Protein AF-G3JVV1-F1 (afdb_monomer_lite)

Sequence (83 aa):
NQHKKAYDDLVFDAKTFRRIEQYKHSGHMYEYLSRSIAPEIYGHQDVKKALLLLLIGGVTKEMGDGMRIRGDINICLMGDPGV

Organism: NCBI:txid78116

pLDDT: mean 84.1, std 12.69, range [43.44, 94.62]

Structure (mmCIF, N/CA/C/O backbone):
data_AF-G3JVV1-F1
#
_entry.id   AF-G3JVV1-F1
#
loop_
_atom_site.group_PDB
_atom_site.id
_atom_site.type_symbol
_atom_site.label_atom_id
_atom_site.label_alt_id
_atom_site.label_comp_id
_atom_site.label_asym_id
_atom_site.label_entity_id
_atom_site.label_seq_id
_atom_site.pdbx_PDB_ins_code
_atom_site.Cartn_x
_atom_site.Cartn_y
_atom_site.Cartn_z
_atom_site.occupancy
_atom_site.B_iso_or_equiv
_atom_site.auth_seq_id
_atom_site.auth_comp_id
_atom_site.auth_asym_id
_atom_site.auth_atom_id
_atom_site.pdbx_PDB_model_num
ATOM 1 N N . ASN A 1 1 ? 5.949 -22.322 1.935 1.00 46.66 1 ASN A N 1
ATOM 2 C CA . ASN A 1 1 ? 4.852 -23.140 1.358 1.00 46.66 1 ASN A CA 1
ATOM 3 C C . ASN A 1 1 ? 3.647 -23.369 2.273 1.00 46.66 1 ASN A C 1
ATOM 5 O O . ASN A 1 1 ? 2.597 -23.685 1.737 1.00 46.66 1 ASN A O 1
ATOM 9 N N . GLN A 1 2 ? 3.730 -23.173 3.599 1.00 43.44 2 GLN A N 1
ATOM 10 C CA . GLN A 1 2 ? 2.548 -23.238 4.484 1.00 43.44 2 GLN A CA 1
ATOM 11 C C . GLN A 1 2 ? 1.590 -22.044 4.319 1.00 43.44 2 GLN A C 1
ATOM 13 O O . GLN A 1 2 ? 0.389 -22.250 4.238 1.00 43.44 2 GLN A O 1
ATOM 18 N N . HIS A 1 3 ? 2.101 -20.817 4.164 1.00 49.88 3 HIS A N 1
ATOM 19 C CA . HIS A 1 3 ? 1.248 -19.623 4.042 1.00 49.88 3 HIS A CA 1
ATOM 20 C C . HIS A 1 3 ? 0.397 -19.560 2.763 1.00 49.88 3 HIS A C 1
ATOM 22 O O . HIS A 1 3 ? -0.647 -18.925 2.780 1.00 49.88 3 HIS A O 1
ATOM 28 N N . LYS A 1 4 ? 0.800 -20.226 1.668 1.00 48.00 4 LYS A N 1
ATOM 29 C CA . LYS A 1 4 ? -0.012 -20.282 0.438 1.00 48.00 4 LYS A CA 1
ATOM 30 C C . LYS A 1 4 ? -1.263 -21.154 0.607 1.00 48.00 4 LYS A C 1
ATOM 32 O O . LYS A 1 4 ? -2.311 -20.77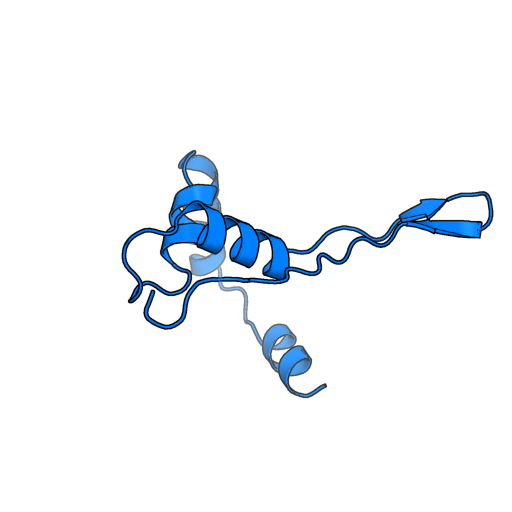0 0.113 1.00 48.00 4 LYS A O 1
ATOM 37 N N . LYS A 1 5 ? -1.176 -22.247 1.381 1.00 49.09 5 LYS A N 1
ATOM 38 C CA . LYS A 1 5 ? -2.311 -23.151 1.643 1.00 49.09 5 LYS A CA 1
ATOM 39 C C . LYS A 1 5 ? -3.452 -22.480 2.417 1.00 49.09 5 LYS A C 1
ATOM 41 O O . LYS A 1 5 ? -4.597 -22.850 2.236 1.00 49.09 5 LYS A O 1
ATOM 46 N N . ALA A 1 6 ? -3.149 -21.473 3.239 1.00 56.94 6 ALA A N 1
ATOM 47 C CA . ALA A 1 6 ? -4.155 -20.769 4.035 1.00 56.94 6 ALA A CA 1
ATOM 48 C C . ALA A 1 6 ? -5.089 -19.864 3.204 1.00 56.94 6 ALA A C 1
ATOM 50 O O . ALA A 1 6 ? -6.165 -19.515 3.680 1.00 56.94 6 ALA A O 1
ATOM 51 N N . TYR A 1 7 ? -4.693 -19.474 1.985 1.00 56.69 7 TYR A N 1
ATOM 52 C CA . TYR A 1 7 ? -5.544 -18.672 1.099 1.00 56.69 7 TYR A CA 1
ATOM 53 C C . TYR A 1 7 ? -6.513 -19.526 0.279 1.00 56.69 7 TYR A C 1
ATOM 55 O O . TYR A 1 7 ? -7.591 -19.044 -0.054 1.00 56.69 7 TYR A O 1
ATOM 63 N N . ASP A 1 8 ? -6.156 -20.780 -0.013 1.00 59.19 8 ASP A N 1
ATOM 64 C CA . ASP A 1 8 ? -7.028 -21.706 -0.748 1.00 59.19 8 ASP A CA 1
ATOM 65 C C . ASP A 1 8 ? -8.285 -22.071 0.068 1.00 59.19 8 ASP A C 1
ATOM 67 O O . ASP A 1 8 ? -9.342 -22.326 -0.506 1.00 59.19 8 ASP A O 1
ATOM 71 N N . ASP A 1 9 ? -8.198 -22.005 1.403 1.00 62.72 9 ASP A N 1
ATOM 72 C CA . ASP A 1 9 ? -9.305 -22.267 2.335 1.00 62.72 9 ASP A CA 1
ATOM 73 C C . ASP A 1 9 ? -10.175 -21.024 2.635 1.00 62.72 9 ASP A C 1
ATOM 75 O O . ASP A 1 9 ? -11.102 -21.089 3.450 1.00 62.72 9 ASP A O 1
ATOM 79 N N . LEU A 1 10 ? -9.913 -19.872 1.999 1.00 68.50 10 LEU A N 1
ATOM 80 C CA . LEU A 1 10 ? -10.784 -18.701 2.127 1.00 68.50 10 LEU A CA 1
ATOM 81 C C . LEU A 1 10 ? -12.120 -18.976 1.432 1.00 68.50 10 LEU A C 1
ATOM 83 O O . LEU A 1 10 ? -12.274 -18.833 0.220 1.00 68.50 10 LEU A O 1
ATOM 87 N N . VAL A 1 11 ? -13.121 -19.334 2.231 1.00 70.69 11 VAL A N 1
ATOM 88 C CA . VAL A 1 11 ? -14.504 -19.451 1.773 1.00 70.69 11 VAL A CA 1
ATOM 89 C C . VAL A 1 11 ? -15.015 -18.055 1.421 1.00 70.69 11 VAL A C 1
ATOM 91 O O . VAL A 1 11 ? -15.332 -17.247 2.296 1.00 70.69 11 VAL A O 1
ATOM 94 N N . PHE A 1 12 ? -15.098 -17.760 0.125 1.00 69.31 12 PHE A N 1
ATOM 95 C CA . PHE A 1 12 ? -15.681 -16.517 -0.369 1.00 69.31 12 PHE A CA 1
ATOM 96 C C . PHE A 1 12 ? -17.200 -16.526 -0.165 1.00 69.31 12 PHE A C 1
ATOM 98 O O . PHE A 1 12 ? -17.964 -16.964 -1.024 1.00 69.31 12 PHE A O 1
ATOM 105 N N . ASP A 1 13 ? -17.652 -16.050 0.994 1.00 82.81 13 ASP A N 1
ATOM 106 C CA . ASP A 1 13 ? -19.078 -15.934 1.280 1.00 82.81 13 ASP A CA 1
ATOM 107 C C . ASP A 1 13 ? -19.736 -14.784 0.482 1.00 82.81 13 ASP A C 1
ATOM 109 O O . ASP A 1 13 ? -19.109 -13.804 0.055 1.00 82.81 13 ASP A O 1
ATOM 113 N N . ALA A 1 14 ? -21.056 -14.872 0.298 1.00 84.88 14 ALA A N 1
ATOM 114 C CA . ALA A 1 14 ? -21.822 -13.847 -0.414 1.00 84.88 14 ALA A CA 1
ATOM 115 C C . ALA A 1 14 ? -21.781 -12.470 0.285 1.00 84.88 14 ALA A C 1
ATOM 117 O O . ALA A 1 14 ? -22.011 -11.432 -0.338 1.00 84.88 14 ALA A O 1
ATOM 118 N N . LYS A 1 15 ? -21.507 -12.422 1.594 1.00 86.62 15 LYS A N 1
ATOM 119 C CA . LYS A 1 15 ? -21.392 -11.171 2.358 1.00 86.62 15 LYS A CA 1
ATOM 120 C C . LYS A 1 15 ? -20.092 -10.434 2.030 1.00 86.62 15 LYS A C 1
ATOM 122 O O . LYS A 1 15 ? -20.116 -9.215 1.894 1.00 86.62 15 LYS A O 1
ATOM 127 N N . THR A 1 16 ? -18.995 -11.156 1.867 1.00 86.19 16 THR A N 1
ATOM 128 C CA . THR A 1 16 ? -17.660 -10.652 1.547 1.00 86.19 16 THR A CA 1
ATOM 129 C C . THR A 1 16 ? -17.656 -10.080 0.143 1.00 86.19 16 THR A C 1
ATOM 131 O O . THR A 1 16 ? -17.245 -8.936 -0.030 1.00 86.19 16 THR A O 1
ATOM 134 N N . PHE A 1 17 ? -18.247 -10.783 -0.827 1.00 86.38 17 PHE A N 1
ATOM 135 C CA . PHE A 1 17 ? -18.441 -10.248 -2.179 1.00 86.38 17 PHE A CA 1
ATOM 136 C C . PHE A 1 17 ? -19.237 -8.939 -2.191 1.00 86.38 17 PHE A C 1
ATOM 138 O O . PHE A 1 17 ? -18.812 -7.966 -2.812 1.00 86.38 17 PHE A O 1
ATOM 145 N N . ARG A 1 18 ? -20.349 -8.868 -1.444 1.00 88.56 18 ARG A N 1
ATOM 146 C CA . ARG A 1 18 ? -21.124 -7.621 -1.316 1.00 88.56 18 ARG A CA 1
ATOM 147 C C . ARG A 1 18 ? -20.292 -6.476 -0.741 1.00 88.56 18 ARG A C 1
ATOM 149 O O . ARG A 1 18 ? -20.394 -5.358 -1.232 1.00 88.56 18 ARG A O 1
ATOM 156 N N . ARG A 1 19 ? -19.459 -6.744 0.270 1.00 86.44 19 ARG A N 1
ATOM 157 C CA . ARG A 1 19 ? -18.566 -5.728 0.850 1.00 86.44 19 ARG A CA 1
ATOM 158 C C . ARG A 1 19 ? -17.531 -5.251 -0.166 1.00 86.44 19 ARG A C 1
ATOM 160 O O . ARG A 1 19 ? -17.337 -4.048 -0.288 1.00 86.44 19 ARG A O 1
ATOM 167 N N . ILE A 1 20 ? -16.906 -6.161 -0.912 1.00 87.38 20 ILE A N 1
ATOM 168 C CA . ILE A 1 20 ? -15.929 -5.809 -1.955 1.00 87.38 20 ILE A CA 1
ATOM 169 C C . ILE A 1 20 ? -16.571 -4.886 -3.000 1.00 87.38 20 ILE A C 1
ATOM 171 O O . ILE A 1 20 ? -16.021 -3.827 -3.297 1.00 87.38 20 ILE A O 1
ATOM 175 N N . GLU A 1 21 ? -17.760 -5.232 -3.499 1.00 87.62 21 GLU A N 1
ATOM 176 C CA . GLU A 1 21 ? -18.472 -4.405 -4.482 1.00 87.62 21 GLU A CA 1
ATOM 177 C C . GLU A 1 21 ? -18.873 -3.032 -3.926 1.00 87.62 21 GLU A C 1
ATOM 179 O O . GLU A 1 21 ? -18.761 -2.028 -4.628 1.00 87.62 21 GLU A O 1
ATOM 184 N N . GLN A 1 22 ? -19.263 -2.941 -2.651 1.00 86.62 22 GLN A N 1
ATOM 185 C CA . GLN A 1 22 ? -19.516 -1.649 -2.002 1.00 86.62 22 GLN A CA 1
ATOM 186 C C . GLN A 1 22 ? -18.262 -0.765 -1.980 1.00 86.62 22 GLN A C 1
ATOM 188 O O . GLN A 1 22 ? -18.326 0.409 -2.347 1.00 86.62 22 GLN A O 1
ATOM 193 N N . TYR A 1 23 ? -17.108 -1.318 -1.594 1.00 83.75 23 TYR A N 1
ATOM 194 C CA . TYR A 1 23 ? -15.860 -0.551 -1.536 1.00 83.75 23 TYR A CA 1
ATOM 195 C C . TYR A 1 23 ? -15.330 -0.167 -2.918 1.00 83.75 23 TYR A C 1
ATOM 197 O O . 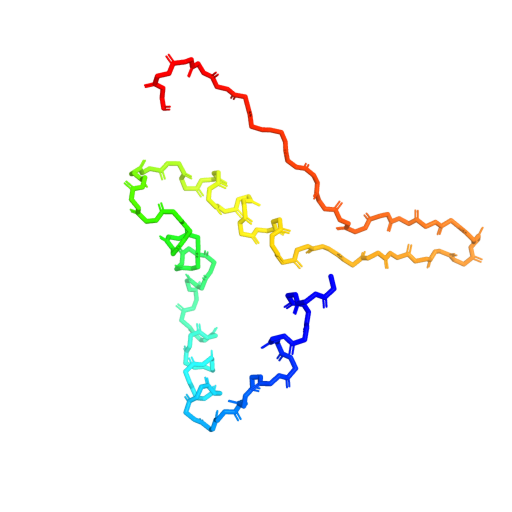TYR A 1 23 ? -14.761 0.917 -3.065 1.00 83.75 23 TYR A O 1
ATOM 205 N N . LYS A 1 24 ? -15.577 -0.984 -3.944 1.00 83.50 24 LYS A N 1
ATOM 206 C CA . LYS A 1 24 ? -15.193 -0.697 -5.332 1.00 83.50 24 LYS A CA 1
ATOM 207 C C . LYS A 1 24 ? -15.787 0.616 -5.855 1.00 83.50 24 LYS A C 1
ATOM 209 O O . LYS A 1 24 ? -15.108 1.343 -6.572 1.00 83.50 24 LYS A O 1
ATOM 214 N N . HIS A 1 25 ? -17.010 0.955 -5.447 1.00 79.88 25 HIS A N 1
ATOM 215 C CA . HIS A 1 25 ? -17.706 2.177 -5.875 1.00 79.88 25 HIS A CA 1
ATOM 216 C C . HIS A 1 25 ? -17.375 3.415 -5.023 1.00 79.88 25 HIS A C 1
ATOM 218 O O . HIS A 1 25 ? -17.790 4.519 -5.361 1.00 79.88 25 HIS A O 1
ATOM 224 N N . SER A 1 26 ? -16.619 3.261 -3.932 1.00 78.56 26 SER A N 1
ATOM 225 C CA . SER A 1 26 ? -16.345 4.351 -2.983 1.00 78.56 26 SER A CA 1
ATOM 226 C C . SER A 1 26 ? -15.356 5.413 -3.485 1.00 78.56 26 SER A C 1
ATOM 228 O O . SER A 1 26 ? -15.207 6.448 -2.846 1.00 78.56 26 SER A O 1
ATOM 230 N N . GLY A 1 27 ? -14.630 5.160 -4.583 1.00 81.19 27 GLY A N 1
ATOM 231 C CA . GLY A 1 27 ? -13.643 6.084 -5.168 1.00 81.19 27 GLY A CA 1
ATOM 232 C C . GLY A 1 27 ? -12.344 6.275 -4.364 1.00 81.19 27 GLY A C 1
ATOM 233 O O . GLY A 1 27 ? -11.347 6.733 -4.914 1.00 81.19 27 GLY A O 1
ATOM 234 N N . HIS A 1 28 ? -12.306 5.869 -3.091 1.00 84.56 28 HIS A N 1
ATOM 235 C CA . HIS A 1 28 ? -11.184 6.112 -2.171 1.00 84.56 28 HIS A CA 1
ATOM 236 C C . HIS A 1 28 ? -10.470 4.833 -1.707 1.00 84.56 28 HIS A C 1
ATOM 238 O O . HIS A 1 28 ? -9.765 4.832 -0.698 1.00 84.56 28 HIS A O 1
ATOM 244 N N . MET A 1 29 ? -10.629 3.729 -2.442 1.00 88.38 29 MET A N 1
ATOM 245 C CA . MET A 1 29 ? -10.144 2.408 -2.025 1.00 88.38 29 MET A CA 1
ATOM 246 C C . MET A 1 29 ? -8.624 2.357 -1.811 1.00 88.38 29 MET A C 1
ATOM 248 O O . MET A 1 29 ? -8.165 1.729 -0.863 1.00 88.38 29 MET A O 1
ATOM 252 N N . TYR A 1 30 ? -7.847 3.063 -2.636 1.00 88.62 30 TYR A N 1
ATOM 253 C CA . TYR A 1 30 ? -6.388 3.112 -2.504 1.00 88.62 30 TYR A CA 1
ATOM 254 C C . TYR A 1 30 ? -5.935 3.699 -1.159 1.00 88.62 30 TYR A C 1
ATOM 256 O O . TYR A 1 30 ? -5.109 3.112 -0.465 1.00 88.62 30 TYR A O 1
ATOM 264 N N . GLU A 1 31 ? -6.534 4.820 -0.762 1.00 89.25 31 GLU A N 1
ATOM 265 C CA . GLU A 1 31 ? -6.239 5.502 0.502 1.00 89.25 31 GLU A CA 1
ATOM 266 C C . GLU A 1 31 ? -6.770 4.710 1.709 1.00 89.25 31 GLU A C 1
ATOM 268 O O . GLU A 1 31 ? -6.130 4.636 2.756 1.00 89.25 31 GLU A O 1
ATOM 273 N N . TYR A 1 32 ? -7.934 4.073 1.569 1.00 89.38 32 TYR A N 1
ATOM 274 C CA . TYR A 1 32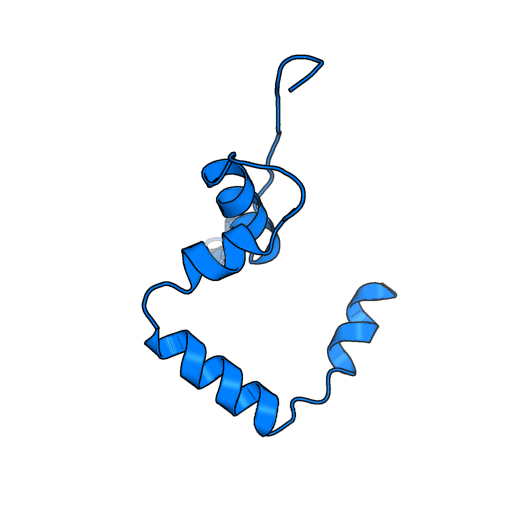 ? -8.503 3.235 2.624 1.00 89.38 32 TYR A CA 1
ATOM 275 C C . TYR A 1 32 ? -7.624 2.012 2.926 1.00 89.38 32 TYR A C 1
ATOM 277 O O . TYR A 1 32 ? -7.344 1.697 4.087 1.00 89.38 32 TYR A O 1
ATOM 285 N N . LEU A 1 33 ? -7.139 1.347 1.876 1.00 91.06 33 LEU A N 1
ATOM 286 C CA . LEU A 1 33 ? -6.247 0.202 2.012 1.00 91.06 33 LEU A CA 1
ATOM 287 C C . LEU A 1 33 ? -4.883 0.621 2.565 1.00 91.06 33 LEU A C 1
ATOM 289 O O . LEU A 1 33 ? -4.374 -0.050 3.459 1.00 91.06 33 LEU A O 1
ATOM 293 N N . SER A 1 34 ? -4.316 1.749 2.120 1.00 92.94 34 SER A N 1
ATOM 294 C CA . SER A 1 34 ? -3.019 2.212 2.632 1.00 92.94 34 SER A CA 1
ATOM 295 C C . SER A 1 34 ? -3.067 2.553 4.120 1.00 92.94 34 SER A C 1
ATOM 297 O O . SER A 1 34 ? -2.132 2.237 4.849 1.00 92.94 34 SER A O 1
ATOM 299 N N . ARG A 1 35 ? -4.168 3.133 4.612 1.00 91.75 35 ARG A N 1
ATOM 300 C CA . ARG A 1 35 ? -4.353 3.420 6.049 1.00 91.75 35 ARG A CA 1
ATOM 301 C C . ARG A 1 35 ? -4.468 2.169 6.910 1.00 91.75 35 ARG A C 1
ATOM 303 O O . ARG A 1 35 ? -4.159 2.224 8.096 1.00 91.75 35 ARG A O 1
ATOM 310 N N . SER A 1 36 ? -4.892 1.059 6.314 1.00 92.12 36 SER A N 1
ATOM 311 C CA . SER A 1 36 ? -4.983 -0.233 6.994 1.00 92.12 36 SER A CA 1
ATOM 312 C C . SER A 1 36 ? -3.609 -0.897 7.181 1.00 92.12 36 SER A C 1
ATOM 314 O O . SER A 1 36 ? -3.487 -1.832 7.968 1.00 92.12 36 SER A O 1
ATOM 316 N N . ILE A 1 37 ? -2.564 -0.412 6.496 1.00 93.75 37 ILE A N 1
ATOM 317 C CA . ILE A 1 37 ? -1.180 -0.871 6.662 1.00 93.75 37 ILE A CA 1
ATOM 318 C C . ILE A 1 37 ? -0.522 -0.115 7.821 1.00 93.75 37 ILE A C 1
ATOM 320 O O . ILE A 1 37 ? -0.465 1.116 7.818 1.00 93.75 37 ILE A O 1
ATOM 324 N N . ALA A 1 38 ? -0.003 -0.864 8.799 1.00 92.19 38 ALA A N 1
ATOM 325 C CA . ALA A 1 38 ? 0.655 -0.333 9.998 1.00 92.19 38 ALA A CA 1
ATOM 326 C C . ALA A 1 38 ? -0.128 0.840 10.633 1.00 92.19 38 ALA A C 1
ATOM 328 O O . ALA A 1 38 ? 0.372 1.969 10.668 1.00 92.19 38 ALA A O 1
ATOM 329 N N . PRO A 1 39 ? -1.377 0.621 11.087 1.00 92.19 39 PRO A N 1
ATOM 330 C CA . PRO A 1 39 ? -2.243 1.694 11.587 1.00 92.19 39 PRO A CA 1
ATOM 331 C C . PRO A 1 39 ? -1.674 2.406 12.825 1.00 92.19 39 PRO A C 1
ATOM 333 O O . PRO A 1 39 ? -2.033 3.548 13.087 1.00 92.19 39 PRO A O 1
ATOM 336 N N . GLU A 1 40 ? -0.758 1.755 13.542 1.00 92.19 40 GLU A N 1
ATOM 337 C CA . GLU A 1 40 ? -0.063 2.282 14.722 1.00 92.19 40 GLU A CA 1
ATOM 338 C C . GLU A 1 40 ? 0.927 3.410 14.388 1.00 92.19 40 GLU A C 1
ATOM 340 O O . GLU A 1 40 ? 1.202 4.262 15.228 1.00 92.19 40 GLU A O 1
ATOM 345 N N . ILE A 1 41 ? 1.437 3.458 13.152 1.00 89.06 41 ILE A N 1
ATOM 346 C CA . ILE A 1 41 ? 2.369 4.498 12.707 1.00 89.06 41 ILE A CA 1
ATOM 347 C C . ILE A 1 41 ? 1.565 5.682 12.172 1.00 89.06 41 ILE A C 1
ATOM 349 O O . ILE A 1 41 ? 0.852 5.558 11.170 1.00 89.06 41 ILE A O 1
ATOM 353 N N . TYR A 1 42 ? 1.689 6.846 12.804 1.00 88.06 42 TYR A N 1
ATOM 354 C CA . TYR A 1 42 ? 1.091 8.075 12.290 1.00 88.06 42 TYR A CA 1
ATOM 355 C C . TYR A 1 42 ? 1.879 8.611 11.082 1.00 88.06 42 TYR A C 1
ATOM 357 O O . TYR A 1 42 ? 3.103 8.546 11.038 1.00 88.06 42 TYR A O 1
ATOM 365 N N . GLY A 1 43 ? 1.180 9.165 10.088 1.00 89.31 43 GLY A N 1
ATOM 366 C CA . GLY A 1 43 ? 1.818 9.726 8.893 1.00 89.31 43 GLY A CA 1
ATOM 367 C C . GLY A 1 43 ? 2.303 8.673 7.886 1.00 89.31 43 GLY A C 1
ATOM 368 O O . GLY A 1 43 ? 1.648 7.648 7.687 1.00 89.31 43 GLY A O 1
ATOM 369 N N . HIS A 1 44 ? 3.397 8.9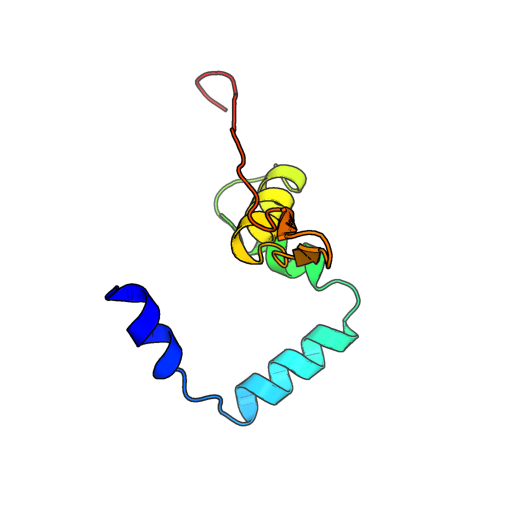90 7.182 1.00 90.62 44 HIS A N 1
ATOM 370 C CA . HIS A 1 44 ? 4.056 8.145 6.170 1.00 90.62 44 HIS A CA 1
ATOM 371 C C . HIS A 1 44 ? 3.112 7.498 5.141 1.00 90.62 44 HIS A C 1
ATOM 373 O O . HIS A 1 44 ? 3.283 6.339 4.759 1.00 90.62 44 HIS 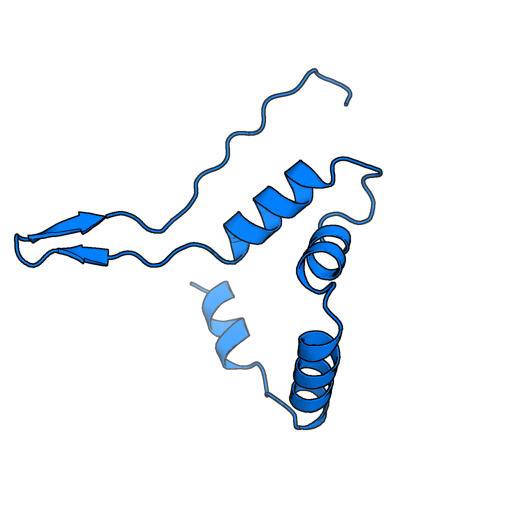A O 1
ATOM 379 N N . GLN A 1 45 ? 2.111 8.248 4.668 1.00 91.56 45 GLN A N 1
ATOM 380 C CA . GLN A 1 45 ? 1.087 7.709 3.765 1.00 91.56 45 GLN A CA 1
ATOM 381 C C . GLN A 1 45 ? 1.688 7.141 2.476 1.00 91.56 45 GLN A C 1
ATOM 383 O O . GLN A 1 45 ? 1.252 6.089 2.018 1.00 91.56 45 GLN A O 1
ATOM 388 N N . ASP A 1 46 ? 2.728 7.775 1.935 1.00 92.00 46 ASP A N 1
ATOM 389 C CA . ASP A 1 46 ? 3.382 7.308 0.710 1.00 92.00 46 ASP A CA 1
ATOM 390 C C . ASP A 1 46 ? 4.177 6.017 0.925 1.00 92.00 46 ASP A C 1
ATOM 392 O O . ASP A 1 46 ? 4.148 5.130 0.074 1.00 92.00 46 ASP A O 1
ATOM 396 N N . VAL A 1 47 ? 4.798 5.845 2.097 1.00 93.56 47 VAL A N 1
ATOM 397 C CA . VAL A 1 47 ? 5.472 4.588 2.463 1.00 93.56 47 VAL A CA 1
ATOM 398 C C . VAL A 1 47 ? 4.446 3.465 2.592 1.00 93.56 47 VAL A C 1
ATOM 400 O O . VAL A 1 47 ? 4.623 2.392 2.021 1.00 93.56 47 VAL A O 1
ATOM 403 N N . LYS A 1 48 ? 3.323 3.717 3.273 1.00 94.62 48 LYS A N 1
ATOM 404 C CA . LYS A 1 48 ? 2.235 2.737 3.421 1.00 94.62 48 LYS A CA 1
ATOM 405 C C . LYS A 1 48 ? 1.612 2.355 2.080 1.00 94.62 48 LYS A C 1
ATOM 407 O O . LYS A 1 48 ? 1.323 1.186 1.842 1.00 94.62 48 LYS A O 1
ATOM 412 N N . LYS A 1 49 ? 1.447 3.326 1.181 1.00 93.75 49 LYS A N 1
ATOM 413 C CA . LYS A 1 49 ? 1.016 3.114 -0.207 1.00 93.75 49 LYS A CA 1
ATOM 414 C C . LYS A 1 49 ? 2.014 2.267 -0.996 1.00 93.75 49 LYS A C 1
ATOM 416 O O . LYS A 1 49 ? 1.606 1.330 -1.675 1.00 93.75 49 LYS A O 1
ATOM 421 N N . ALA A 1 50 ? 3.310 2.538 -0.869 1.00 93.75 50 ALA A N 1
ATOM 422 C CA . ALA A 1 50 ? 4.349 1.743 -1.518 1.00 93.75 50 ALA A CA 1
ATOM 423 C C . ALA A 1 50 ? 4.358 0.292 -1.005 1.00 93.75 50 ALA A C 1
ATOM 425 O O . ALA A 1 50 ? 4.428 -0.642 -1.802 1.00 93.75 50 ALA A O 1
ATOM 426 N N . LEU A 1 51 ? 4.196 0.088 0.306 1.00 94.19 51 LEU A N 1
ATOM 427 C CA . LEU A 1 51 ? 4.054 -1.244 0.906 1.00 94.19 51 LEU A CA 1
ATOM 428 C C . LEU A 1 51 ? 2.777 -1.962 0.448 1.00 94.19 51 LEU A C 1
ATOM 430 O O . LEU A 1 51 ? 2.807 -3.165 0.202 1.00 94.19 51 LEU A O 1
ATOM 434 N N . LEU A 1 52 ? 1.665 -1.243 0.278 1.00 94.31 52 LEU A N 1
ATOM 435 C CA . LEU A 1 52 ? 0.450 -1.812 -0.308 1.00 94.31 52 LEU A CA 1
ATOM 436 C C . LEU A 1 52 ? 0.711 -2.320 -1.736 1.00 94.31 52 LEU A C 1
ATOM 438 O O . LEU A 1 52 ? 0.339 -3.444 -2.064 1.00 94.31 52 LEU A O 1
ATOM 442 N N . LEU A 1 53 ? 1.379 -1.523 -2.575 1.00 92.88 53 LEU A N 1
ATOM 443 C CA . LEU A 1 53 ? 1.728 -1.921 -3.944 1.00 92.88 53 LEU A CA 1
ATOM 444 C C . LEU A 1 53 ? 2.717 -3.091 -3.974 1.00 92.88 53 LEU A C 1
ATOM 446 O O . LEU A 1 53 ? 2.608 -3.950 -4.843 1.00 92.88 53 LEU A O 1
ATOM 450 N N . LEU A 1 54 ? 3.630 -3.169 -3.003 1.00 93.75 54 LEU A N 1
ATOM 451 C CA . LEU A 1 54 ? 4.527 -4.312 -2.828 1.00 93.75 54 LEU A CA 1
ATOM 452 C C . LEU A 1 54 ? 3.753 -5.618 -2.590 1.00 93.75 54 LEU A C 1
ATOM 454 O O . LEU A 1 54 ? 4.117 -6.645 -3.157 1.00 93.75 54 LEU A O 1
ATOM 458 N N . LEU A 1 55 ? 2.684 -5.580 -1.786 1.00 91.19 55 LEU A N 1
ATOM 459 C CA . LEU A 1 55 ? 1.834 -6.747 -1.513 1.00 91.19 55 LEU A CA 1
ATOM 460 C C . LEU A 1 55 ? 0.980 -7.156 -2.719 1.00 91.19 55 LEU A C 1
ATOM 462 O O . LEU A 1 55 ? 0.753 -8.346 -2.924 1.00 91.19 55 LEU A O 1
ATOM 466 N N . ILE A 1 56 ? 0.505 -6.186 -3.505 1.00 91.81 56 ILE A N 1
ATOM 467 C CA . ILE A 1 56 ? -0.254 -6.448 -4.739 1.00 91.81 56 ILE A CA 1
ATOM 468 C C . ILE A 1 56 ? 0.669 -7.037 -5.815 1.00 91.81 56 ILE A C 1
ATOM 470 O O . ILE A 1 56 ? 0.281 -7.960 -6.531 1.00 91.81 56 ILE A O 1
ATOM 474 N N . GLY A 1 57 ? 1.897 -6.520 -5.904 1.00 91.25 57 GLY A N 1
ATOM 475 C CA . GLY A 1 57 ? 2.876 -6.901 -6.911 1.00 91.25 57 GLY A CA 1
ATOM 476 C C . GLY A 1 57 ? 2.507 -6.423 -8.316 1.00 91.25 57 GLY A C 1
ATOM 477 O O . GLY A 1 57 ? 1.543 -5.688 -8.537 1.00 91.25 57 GLY A O 1
ATOM 478 N N . GLY A 1 58 ? 3.310 -6.839 -9.290 1.00 91.19 58 GLY A N 1
ATOM 479 C CA . GLY A 1 58 ? 3.084 -6.581 -10.706 1.00 91.19 58 GLY A CA 1
ATOM 480 C C . GLY A 1 58 ? 3.058 -7.870 -11.520 1.00 91.19 58 GLY A C 1
ATOM 481 O O . GLY A 1 58 ? 3.437 -8.948 -11.061 1.00 91.19 58 GLY A O 1
ATOM 482 N N . VAL A 1 59 ? 2.612 -7.758 -12.768 1.00 91.62 59 VAL A N 1
ATOM 483 C CA . VAL A 1 59 ? 2.550 -8.895 -13.692 1.00 91.62 59 VAL A CA 1
ATOM 484 C C . VAL A 1 59 ? 3.905 -9.067 -14.371 1.00 91.62 59 VAL A C 1
ATOM 486 O O . VAL A 1 59 ? 4.368 -8.167 -15.070 1.00 91.62 59 VAL A O 1
ATOM 489 N N . THR A 1 60 ? 4.523 -10.236 -14.199 1.00 90.12 60 THR A N 1
ATOM 490 C CA . THR A 1 60 ? 5.707 -10.618 -14.979 1.00 90.12 60 THR A CA 1
ATOM 491 C C . THR A 1 60 ? 5.280 -10.895 -16.415 1.00 90.12 60 THR A C 1
ATOM 493 O O . THR A 1 60 ? 4.367 -11.687 -16.647 1.00 90.12 60 THR A O 1
ATOM 496 N N . LYS A 1 61 ? 5.921 -10.231 -17.380 1.00 89.25 61 LYS A N 1
ATOM 497 C CA . LYS A 1 61 ? 5.597 -10.369 -18.805 1.00 89.25 61 LYS A CA 1
ATOM 498 C C . LYS A 1 61 ? 6.719 -11.074 -19.545 1.00 89.25 61 LYS A C 1
ATOM 500 O O . LYS A 1 61 ? 7.888 -10.745 -19.362 1.00 89.25 61 LYS A O 1
ATOM 505 N N . GLU A 1 62 ? 6.343 -12.005 -20.408 1.00 88.25 62 GLU A N 1
ATOM 506 C CA . GLU A 1 62 ? 7.259 -12.672 -21.328 1.00 88.25 62 GLU A CA 1
ATOM 507 C C . GLU A 1 62 ? 7.069 -12.059 -22.711 1.00 88.25 62 GLU A C 1
ATOM 509 O O . GLU A 1 62 ? 5.948 -11.932 -23.207 1.00 88.25 62 GLU A O 1
ATOM 514 N N . MET A 1 63 ? 8.162 -11.591 -23.294 1.00 87.69 63 MET A N 1
ATOM 515 C CA . MET A 1 63 ? 8.177 -11.010 -24.625 1.00 87.69 63 MET A CA 1
ATOM 516 C C . MET A 1 63 ? 8.369 -12.131 -25.650 1.00 87.69 63 MET A C 1
ATOM 518 O O . MET A 1 63 ? 9.018 -13.133 -25.356 1.00 87.69 63 MET A O 1
ATOM 522 N N . GLY A 1 64 ? 7.836 -11.962 -26.864 1.00 82.56 64 GLY A N 1
ATOM 523 C CA . GLY A 1 64 ? 7.925 -12.979 -27.927 1.00 82.56 64 GLY A CA 1
ATOM 524 C C . GLY A 1 64 ? 9.355 -13.354 -28.345 1.00 82.56 64 GLY A C 1
ATOM 525 O O . GLY A 1 64 ? 9.543 -14.362 -29.011 1.00 82.56 64 GLY A O 1
ATOM 526 N N . ASP A 1 65 ? 10.344 -12.572 -27.912 1.00 84.56 65 ASP A N 1
ATOM 527 C CA . ASP A 1 65 ? 11.777 -12.765 -28.159 1.00 84.56 65 ASP A CA 1
ATOM 528 C C . ASP A 1 65 ? 12.490 -13.541 -27.023 1.00 84.56 65 ASP A C 1
ATOM 530 O O . ASP A 1 65 ? 13.711 -13.549 -26.913 1.00 84.56 65 ASP A O 1
ATOM 534 N N . GLY A 1 66 ? 11.734 -14.144 -26.094 1.00 86.06 66 GLY A N 1
ATOM 535 C CA . GLY A 1 66 ? 12.270 -14.926 -24.968 1.00 86.06 66 GLY A CA 1
ATOM 536 C C . GLY A 1 66 ? 12.742 -14.103 -23.759 1.00 86.06 66 GLY A C 1
ATOM 537 O O . GLY A 1 66 ? 13.098 -14.668 -22.724 1.00 86.06 66 GLY A O 1
ATOM 538 N N . MET A 1 67 ? 12.708 -12.770 -23.841 1.00 88.81 67 MET A N 1
ATOM 539 C CA . MET A 1 67 ? 13.026 -11.878 -22.720 1.00 88.81 67 MET A CA 1
ATOM 540 C C . MET A 1 67 ? 11.878 -11.819 -21.699 1.00 88.81 67 MET A C 1
ATOM 542 O O . MET A 1 67 ? 10.705 -11.754 -22.069 1.00 88.81 67 MET A O 1
ATOM 546 N N . ARG A 1 68 ? 12.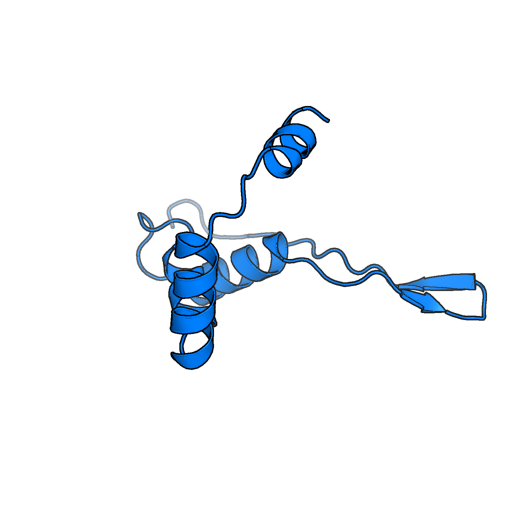204 -11.783 -20.400 1.00 90.38 68 ARG A N 1
ATOM 547 C CA . ARG A 1 68 ? 11.222 -11.677 -19.306 1.00 90.38 68 ARG A CA 1
ATOM 548 C C . ARG A 1 68 ? 11.382 -10.355 -18.562 1.00 90.38 68 ARG A C 1
ATOM 550 O O . ARG A 1 68 ? 12.463 -10.049 -18.068 1.00 90.38 68 ARG A O 1
ATOM 557 N N . ILE A 1 69 ? 10.297 -9.596 -18.447 1.00 90.69 69 ILE A N 1
ATOM 558 C CA . ILE A 1 69 ? 10.230 -8.372 -17.645 1.00 90.69 69 ILE A CA 1
ATOM 559 C C . ILE A 1 69 ? 9.645 -8.734 -16.284 1.00 90.69 69 ILE A C 1
ATOM 561 O O . ILE A 1 69 ? 8.499 -9.179 -16.193 1.00 90.69 69 ILE A O 1
ATOM 565 N N . ARG A 1 70 ? 10.441 -8.544 -15.229 1.00 91.19 70 ARG A N 1
ATOM 566 C CA . ARG A 1 70 ? 10.047 -8.842 -13.849 1.00 91.19 70 ARG A CA 1
ATOM 567 C C . ARG A 1 70 ? 8.906 -7.928 -13.396 1.00 91.19 70 ARG A C 1
ATOM 569 O O . ARG A 1 70 ? 9.012 -6.711 -13.506 1.00 91.19 70 ARG A O 1
ATOM 576 N N . GLY A 1 71 ? 7.848 -8.531 -12.856 1.00 88.50 71 GLY A N 1
ATOM 577 C CA . GLY A 1 71 ? 6.718 -7.817 -12.256 1.00 88.50 71 GLY A CA 1
ATOM 578 C C . GLY A 1 71 ? 6.858 -7.566 -10.754 1.00 88.50 71 GLY A C 1
ATOM 579 O O . GLY A 1 71 ? 6.144 -6.724 -10.218 1.00 88.50 71 GLY A O 1
ATOM 580 N N . ASP A 1 72 ? 7.755 -8.270 -10.058 1.00 89.25 72 ASP A N 1
ATOM 581 C CA . ASP A 1 72 ? 7.887 -8.087 -8.612 1.00 89.25 72 ASP A CA 1
ATOM 582 C C . ASP A 1 72 ? 8.611 -6.783 -8.266 1.00 89.25 72 ASP A C 1
ATOM 584 O O . ASP A 1 72 ? 9.616 -6.400 -8.876 1.00 89.25 72 ASP A O 1
ATOM 588 N N . ILE A 1 73 ? 8.121 -6.146 -7.211 1.00 93.00 73 ILE A N 1
ATOM 589 C CA . ILE A 1 73 ? 8.631 -4.888 -6.683 1.00 93.00 73 ILE A CA 1
ATOM 590 C C . ILE A 1 73 ? 9.559 -5.220 -5.512 1.00 93.00 73 ILE A C 1
ATOM 592 O O . ILE A 1 73 ? 9.240 -6.073 -4.691 1.00 93.00 73 ILE A O 1
ATOM 596 N N . ASN A 1 74 ? 10.711 -4.556 -5.425 1.00 92.75 74 ASN A N 1
ATOM 597 C CA . ASN A 1 74 ? 11.561 -4.587 -4.233 1.00 92.75 74 ASN A CA 1
ATOM 598 C C . ASN A 1 74 ? 11.680 -3.164 -3.699 1.00 92.75 74 ASN A C 1
ATOM 600 O O . ASN A 1 74 ? 11.990 -2.252 -4.464 1.00 92.75 74 ASN A O 1
ATOM 604 N N . ILE A 1 75 ? 11.466 -2.986 -2.399 1.00 93.38 75 ILE A N 1
ATOM 605 C CA . ILE A 1 75 ? 11.571 -1.688 -1.733 1.00 93.38 75 ILE A CA 1
ATOM 606 C C . ILE A 1 75 ? 12.703 -1.762 -0.711 1.00 93.38 75 ILE A C 1
ATOM 608 O O . ILE A 1 75 ? 12.748 -2.686 0.098 1.00 93.38 75 ILE A O 1
ATOM 612 N N . CYS A 1 76 ? 13.601 -0.779 -0.746 1.00 94.44 76 CYS A N 1
ATOM 613 C CA . CYS A 1 76 ? 14.561 -0.513 0.319 1.00 94.44 76 CYS A CA 1
ATOM 614 C C . CYS A 1 76 ? 14.090 0.735 1.071 1.00 94.44 76 CYS A C 1
ATOM 616 O O . CYS A 1 76 ? 13.919 1.788 0.456 1.00 94.44 76 CYS A O 1
ATOM 618 N N . LEU A 1 77 ? 13.849 0.607 2.375 1.00 91.12 77 LEU A N 1
ATOM 619 C CA . LEU A 1 77 ? 13.531 1.738 3.241 1.00 91.12 77 LEU A CA 1
ATOM 620 C C . LEU A 1 77 ? 14.810 2.144 3.971 1.00 91.12 77 LEU A C 1
ATOM 622 O O . LEU A 1 77 ? 15.382 1.340 4.703 1.00 91.12 77 LEU A O 1
ATOM 626 N N . MET A 1 78 ? 15.253 3.379 3.756 1.00 91.38 78 MET A N 1
ATOM 627 C CA . MET A 1 78 ? 16.359 3.984 4.493 1.00 91.38 78 MET A CA 1
ATOM 628 C C . MET A 1 78 ? 15.847 5.223 5.217 1.00 91.38 78 MET A C 1
ATOM 630 O O . MET A 1 78 ? 15.100 6.012 4.641 1.00 91.38 78 MET A O 1
ATOM 634 N N . GLY A 1 79 ? 16.243 5.372 6.474 1.00 90.00 79 GLY A N 1
ATOM 635 C CA . GLY A 1 79 ? 15.846 6.479 7.331 1.00 90.00 79 GLY A CA 1
ATOM 636 C C . GLY A 1 79 ? 16.813 6.634 8.495 1.00 90.00 79 GLY A C 1
ATOM 637 O O . GLY A 1 79 ? 17.646 5.757 8.740 1.00 90.00 79 GLY A O 1
ATOM 638 N N . ASP A 1 80 ? 16.701 7.762 9.185 1.00 91.12 80 ASP A N 1
ATOM 639 C CA . ASP A 1 80 ? 17.522 8.058 10.351 1.00 91.12 80 ASP A CA 1
ATOM 640 C C . ASP A 1 80 ? 17.124 7.179 11.550 1.00 91.12 80 ASP A C 1
ATOM 642 O O . ASP A 1 80 ? 15.958 6.809 11.706 1.00 91.12 80 ASP A O 1
ATOM 646 N N . PRO A 1 81 ? 18.069 6.821 12.430 1.00 80.12 81 PRO A N 1
ATOM 647 C CA . PRO A 1 81 ? 17.743 6.077 13.636 1.00 80.12 81 PRO A CA 1
ATOM 648 C C . PRO A 1 81 ? 16.875 6.938 14.567 1.00 80.12 81 PRO A C 1
ATOM 650 O O . PRO A 1 81 ? 17.353 7.918 15.134 1.00 80.12 81 PRO A O 1
ATOM 653 N N . GLY A 1 82 ? 15.608 6.552 14.746 1.00 74.31 82 GLY A N 1
ATOM 654 C CA . GLY A 1 82 ? 14.684 7.183 15.698 1.00 74.31 82 GLY A CA 1
ATOM 655 C C . GLY A 1 82 ? 13.439 7.839 15.094 1.00 74.31 82 GLY A C 1
ATOM 656 O O . GLY A 1 82 ? 12.654 8.398 15.860 1.00 74.31 82 GLY A O 1
ATOM 657 N N . VAL A 1 83 ? 13.251 7.768 13.770 1.00 63.03 83 VAL A N 1
ATOM 658 C CA . VAL A 1 83 ? 11.943 7.990 13.120 1.00 63.03 83 VAL A CA 1
ATOM 659 C C . VAL A 1 83 ? 11.082 6.733 13.099 1.00 63.03 83 VAL A C 1
ATOM 661 O O . VAL A 1 83 ? 11.653 5.618 13.074 1.00 63.03 83 VAL A O 1
#

Foldseek 3Di:
DVVVVVVVPPDPDPVNVVVVVVLVPVVCNLQVQLCVQPVVDPDPSVVSSVVVCQVVWADWDADPVRDIDGGHDDDDDDDDPPD

InterPro domains:
  IPR001208 MCM domain [PF00493] (18-83)
  IPR001208 MCM domain [PS50051] (29-83)
  IPR027417 P-loop containing nucleoside triphosphate hydrolase [G3DSA:3.40.50.300] (7-83)
  IPR031327 Mini-chromosome maintenance protein [PTHR11630] (9-83)

Radius of gyration: 17.18 Å; chains: 1; bounding box: 40×33×44 Å

Secondary structure (DSSP, 8-state):
-HHHHHHHT----HHHHHHHHHHHTTS-HHHHHHHTSSTTS-S-HHHHHHHHHHHH----EE-TTS-EE-----------TT-